Protein AF-A0AAJ6PB29-F1 (afdb_monomer_lite)

Structure (mmCIF, N/CA/C/O backbone):
data_AF-A0AAJ6PB29-F1
#
_entry.id   AF-A0AAJ6PB29-F1
#
loop_
_atom_site.group_PDB
_atom_site.id
_atom_site.type_symbol
_atom_site.label_atom_id
_atom_site.label_alt_id
_atom_site.label_comp_id
_atom_site.label_asym_id
_atom_site.label_entity_id
_atom_site.label_seq_id
_atom_site.pdbx_PDB_ins_code
_atom_site.Cartn_x
_atom_site.Cartn_y
_atom_site.Cartn_z
_atom_site.occupancy
_atom_site.B_iso_or_equiv
_atom_site.auth_seq_id
_atom_site.auth_comp_id
_atom_site.auth_asym_id
_atom_site.auth_atom_id
_atom_site.pdbx_PDB_model_num
ATOM 1 N N . MET A 1 1 ? 2.810 2.646 -21.800 1.00 47.69 1 MET A N 1
ATOM 2 C CA . MET A 1 1 ? 2.460 1.518 -20.915 1.00 47.69 1 MET A CA 1
ATOM 3 C C . MET A 1 1 ? 3.394 0.385 -21.284 1.00 47.69 1 MET A C 1
ATOM 5 O O . MET A 1 1 ? 3.403 0.009 -22.452 1.00 47.69 1 MET A O 1
ATOM 9 N N . ALA A 1 2 ? 4.268 -0.030 -20.368 1.00 46.34 2 ALA A N 1
ATOM 10 C CA . ALA A 1 2 ? 5.199 -1.122 -20.627 1.00 46.34 2 ALA A CA 1
ATOM 11 C C . ALA A 1 2 ? 4.429 -2.453 -20.609 1.00 46.34 2 ALA A C 1
ATOM 13 O O . ALA A 1 2 ? 3.442 -2.614 -19.893 1.00 46.34 2 ALA A O 1
ATOM 14 N N . GLN A 1 3 ? 4.823 -3.385 -21.468 1.00 48.62 3 GLN A N 1
ATOM 15 C CA . GLN A 1 3 ? 4.130 -4.653 -21.672 1.00 48.62 3 GLN A CA 1
ATOM 16 C C . GLN A 1 3 ? 4.264 -5.524 -20.407 1.00 48.62 3 GLN A C 1
ATOM 18 O O . GLN A 1 3 ? 5.352 -6.007 -20.120 1.00 48.62 3 GLN A O 1
ATOM 23 N N . GLY A 1 4 ? 3.178 -5.701 -19.643 1.00 74.50 4 GLY A N 1
ATOM 24 C CA . GLY A 1 4 ? 3.150 -6.559 -18.444 1.00 74.50 4 GLY A CA 1
ATOM 25 C C . GLY A 1 4 ? 2.478 -5.955 -17.207 1.00 74.50 4 GLY A C 1
ATOM 26 O O . GLY A 1 4 ? 2.173 -6.688 -16.272 1.00 74.50 4 GLY A O 1
ATOM 27 N N . GLU A 1 5 ? 2.192 -4.653 -17.199 1.00 77.00 5 GLU A N 1
ATOM 28 C CA . GLU A 1 5 ? 1.543 -4.001 -16.055 1.00 77.00 5 GLU A CA 1
ATOM 29 C C . GLU A 1 5 ? 0.015 -4.170 -16.108 1.00 77.00 5 GLU A C 1
ATOM 31 O O . GLU A 1 5 ? -0.629 -3.864 -17.116 1.00 77.00 5 GLU A O 1
ATOM 36 N N . ALA A 1 6 ? -0.577 -4.650 -15.010 1.00 85.31 6 ALA A N 1
ATOM 37 C CA . ALA A 1 6 ? -2.023 -4.733 -14.814 1.00 85.31 6 ALA A CA 1
ATOM 38 C C . ALA A 1 6 ? -2.450 -3.800 -13.674 1.00 85.31 6 ALA A C 1
ATOM 40 O O . ALA A 1 6 ? -1.749 -3.674 -12.673 1.00 85.31 6 ALA A O 1
ATOM 41 N N . SER A 1 7 ? -3.606 -3.150 -13.816 1.00 88.12 7 SER A N 1
ATOM 42 C CA . SER A 1 7 ? -4.158 -2.274 -12.784 1.00 88.12 7 SER A CA 1
ATOM 43 C C . SER A 1 7 ? -5.358 -2.914 -12.100 1.00 88.12 7 SER A C 1
ATOM 45 O O . SER A 1 7 ? -6.172 -3.597 -12.723 1.00 88.12 7 SER A O 1
ATOM 47 N N . ILE A 1 8 ? -5.479 -2.659 -10.799 1.00 89.00 8 ILE A N 1
ATOM 48 C CA . ILE A 1 8 ? -6.664 -3.003 -10.020 1.00 89.00 8 ILE A CA 1
ATOM 49 C C . ILE A 1 8 ? -7.396 -1.725 -9.627 1.00 89.00 8 ILE A C 1
ATOM 51 O O . ILE A 1 8 ? -6.783 -0.700 -9.321 1.00 89.00 8 ILE A O 1
ATOM 55 N N . ARG A 1 9 ? -8.728 -1.780 -9.626 1.00 92.50 9 ARG A N 1
ATOM 56 C CA . ARG A 1 9 ? -9.569 -0.702 -9.107 1.00 92.50 9 ARG A CA 1
ATOM 57 C C . ARG A 1 9 ? -10.221 -1.171 -7.819 1.00 92.50 9 ARG A C 1
ATOM 59 O O . ARG A 1 9 ? -10.927 -2.172 -7.815 1.00 92.50 9 ARG A O 1
ATOM 66 N N . VAL A 1 10 ? -10.012 -0.414 -6.750 1.00 90.81 10 VAL A N 1
ATOM 67 C CA . VAL A 1 10 ? -10.585 -0.683 -5.428 1.00 90.81 10 VAL A CA 1
ATOM 68 C C . VAL A 1 10 ? -11.440 0.489 -4.970 1.00 90.81 10 VAL A C 1
ATOM 70 O O . VAL A 1 10 ? -11.116 1.654 -5.215 1.00 90.81 10 VAL A O 1
ATOM 73 N N . TYR A 1 11 ? -12.544 0.163 -4.304 1.00 94.44 11 TYR A N 1
ATOM 74 C CA . TYR A 1 11 ? -13.425 1.128 -3.662 1.00 94.44 11 TYR A CA 1
ATOM 75 C C . TYR A 1 11 ? -13.194 1.061 -2.158 1.00 94.44 11 TYR A C 1
ATOM 77 O O . TYR A 1 11 ? -13.331 0.006 -1.547 1.00 94.44 11 TYR A O 1
ATOM 85 N N . LEU A 1 12 ? -12.829 2.198 -1.578 1.00 94.12 12 LEU A N 1
ATOM 86 C CA . LEU A 1 12 ? -12.590 2.366 -0.150 1.00 94.12 12 LEU A CA 1
ATOM 87 C C . LEU A 1 12 ? -13.477 3.502 0.349 1.00 94.12 12 LEU A C 1
ATOM 89 O O . LEU A 1 12 ? -13.849 4.389 -0.427 1.00 94.12 12 LEU A O 1
ATOM 93 N N . SER A 1 13 ? -13.782 3.508 1.645 1.00 97.69 13 SER A N 1
ATOM 94 C CA . SER A 1 13 ? -14.376 4.693 2.257 1.00 97.69 13 SER A CA 1
ATOM 95 C C . SER A 1 13 ? -13.412 5.889 2.118 1.00 97.69 13 SER A C 1
ATOM 97 O O . SER A 1 13 ? -12.186 5.696 2.093 1.00 97.69 13 SER A O 1
ATOM 99 N N . PRO A 1 14 ? -13.928 7.130 2.037 1.00 96.12 14 PRO A N 1
ATOM 100 C CA . PRO A 1 14 ? -13.084 8.321 1.955 1.00 96.12 14 PRO A CA 1
ATOM 101 C C . PRO A 1 14 ? -12.081 8.402 3.113 1.00 96.12 14 PRO A C 1
ATOM 103 O O . PRO A 1 14 ? -10.895 8.621 2.890 1.00 96.12 14 PRO A O 1
ATOM 106 N N . GLU A 1 15 ? -12.539 8.103 4.331 1.00 97.62 15 GLU A N 1
ATOM 107 C CA . GLU A 1 15 ? -11.718 8.126 5.544 1.00 97.62 15 GLU A CA 1
ATOM 108 C C . GLU A 1 15 ? -10.534 7.151 5.474 1.00 97.62 15 GLU A C 1
ATOM 110 O O . GLU A 1 15 ? -9.402 7.519 5.794 1.00 97.62 15 GLU A O 1
ATOM 115 N N . THR A 1 16 ? -10.758 5.913 5.020 1.00 97.19 16 THR A N 1
ATOM 116 C CA . THR A 1 16 ? -9.685 4.918 4.894 1.00 97.19 16 THR A CA 1
ATOM 117 C C . THR A 1 16 ? -8.663 5.340 3.846 1.00 97.19 16 THR A C 1
ATOM 119 O O . THR A 1 16 ? -7.458 5.243 4.089 1.00 97.19 16 THR A O 1
ATOM 122 N N . LYS A 1 17 ? -9.127 5.848 2.698 1.00 95.19 17 LYS A N 1
ATOM 123 C CA . LYS A 1 17 ? -8.243 6.337 1.635 1.00 95.19 17 LYS A CA 1
ATOM 124 C C . LYS A 1 17 ? -7.388 7.509 2.115 1.00 95.19 17 LYS A C 1
ATOM 126 O O . LYS A 1 17 ? -6.186 7.525 1.850 1.00 95.19 17 LYS A O 1
ATOM 131 N N . ASP A 1 18 ? -7.982 8.460 2.829 1.00 96.94 18 ASP A N 1
ATOM 132 C CA . ASP A 1 18 ? -7.269 9.639 3.318 1.00 96.94 18 ASP A CA 1
ATOM 133 C C . ASP A 1 18 ? -6.230 9.275 4.375 1.00 96.94 18 ASP A C 1
ATOM 135 O O . ASP A 1 18 ? -5.088 9.735 4.296 1.00 96.94 18 ASP A O 1
ATOM 139 N N . ARG A 1 19 ? -6.563 8.379 5.312 1.00 97.44 19 ARG A N 1
ATOM 140 C CA . ARG A 1 19 ? -5.588 7.851 6.279 1.00 97.44 19 ARG A CA 1
ATOM 141 C C . ARG A 1 19 ? -4.427 7.145 5.587 1.00 97.44 19 ARG A C 1
ATOM 143 O O . ARG A 1 19 ? -3.273 7.437 5.895 1.00 97.44 19 ARG A O 1
ATOM 150 N N . PHE A 1 20 ? -4.716 6.266 4.628 1.00 96.56 20 PHE A N 1
ATOM 151 C CA . PHE A 1 20 ? -3.686 5.549 3.877 1.00 96.56 20 PHE A CA 1
ATOM 152 C C . PHE A 1 20 ? -2.757 6.509 3.126 1.00 96.56 20 PHE A C 1
ATOM 154 O O . PHE A 1 20 ? -1.537 6.444 3.286 1.00 96.56 20 PHE A O 1
ATOM 161 N N . LYS A 1 21 ? -3.331 7.464 2.383 1.00 96.19 21 LYS A N 1
ATOM 162 C CA . LYS A 1 21 ? -2.579 8.498 1.662 1.00 96.19 21 LYS A CA 1
ATOM 163 C C . LYS A 1 21 ? -1.689 9.307 2.604 1.00 96.19 21 LYS A C 1
ATOM 165 O O . LYS A 1 21 ? -0.530 9.553 2.285 1.00 96.19 21 LYS A O 1
ATOM 170 N N . THR A 1 22 ? -2.229 9.711 3.750 1.00 97.50 22 THR A N 1
ATOM 171 C CA . THR A 1 22 ? -1.524 10.531 4.741 1.00 97.50 22 THR A CA 1
ATOM 172 C C . THR A 1 22 ? -0.307 9.796 5.294 1.00 97.50 22 THR A C 1
ATOM 174 O O . THR A 1 22 ? 0.785 10.355 5.328 1.00 97.50 22 THR A O 1
ATOM 177 N N . ILE A 1 23 ? -0.461 8.521 5.658 1.00 97.44 23 ILE A N 1
ATOM 178 C CA . ILE A 1 23 ? 0.646 7.698 6.163 1.00 97.44 23 ILE A CA 1
ATOM 179 C C . ILE A 1 23 ? 1.716 7.499 5.084 1.00 97.44 23 ILE A C 1
ATOM 181 O O . ILE A 1 23 ? 2.901 7.653 5.376 1.00 97.44 23 ILE A O 1
ATOM 185 N N . CYS A 1 24 ? 1.313 7.194 3.845 1.00 97.00 24 CYS A N 1
ATOM 186 C CA . CYS A 1 24 ? 2.247 7.051 2.725 1.00 97.00 24 CYS A CA 1
ATOM 187 C C . CYS A 1 24 ? 3.041 8.346 2.505 1.00 97.00 24 CYS A C 1
ATOM 189 O O . CYS A 1 24 ? 4.265 8.310 2.419 1.00 97.00 24 CYS A O 1
ATOM 191 N N . PHE A 1 25 ? 2.358 9.495 2.524 1.00 96.62 25 PHE A N 1
ATOM 192 C CA . PHE A 1 25 ? 2.986 10.806 2.381 1.00 96.62 25 PHE A CA 1
ATOM 193 C C . PHE A 1 25 ? 4.014 11.088 3.483 1.00 96.62 25 PHE A C 1
ATOM 195 O O . PHE A 1 25 ? 5.147 11.446 3.175 1.00 96.62 25 PHE A O 1
ATOM 202 N N . PHE A 1 26 ? 3.666 10.869 4.756 1.00 97.12 26 PHE A N 1
ATOM 203 C CA . PHE A 1 26 ? 4.598 11.079 5.872 1.00 97.12 26 PHE A CA 1
ATOM 204 C C . PHE A 1 26 ? 5.828 10.170 5.819 1.00 97.12 26 PHE A C 1
ATOM 206 O O . PHE A 1 26 ? 6.887 10.546 6.315 1.00 97.12 26 PHE A O 1
ATOM 213 N N . LYS A 1 27 ? 5.699 8.986 5.217 1.00 95.38 27 LYS A N 1
ATOM 214 C CA . LYS A 1 27 ? 6.809 8.051 5.016 1.00 95.38 27 LYS A CA 1
ATOM 215 C C . LYS A 1 27 ? 7.587 8.294 3.718 1.00 95.38 27 LYS A C 1
ATOM 217 O O . LYS A 1 27 ? 8.574 7.605 3.490 1.00 95.38 27 LYS A O 1
ATOM 222 N N . GLY A 1 28 ? 7.161 9.239 2.876 1.00 95.75 28 GLY A N 1
ATOM 223 C CA . GLY A 1 28 ? 7.764 9.476 1.562 1.00 95.75 28 GLY A CA 1
ATOM 224 C C . GLY A 1 28 ? 7.558 8.321 0.575 1.00 95.75 28 GLY A C 1
ATOM 225 O O . GLY A 1 28 ? 8.384 8.125 -0.309 1.00 95.75 28 GLY A O 1
ATOM 226 N N . LEU A 1 29 ? 6.485 7.543 0.740 1.00 95.69 29 LEU A N 1
ATOM 227 C CA . LEU A 1 29 ? 6.175 6.367 -0.075 1.00 95.69 29 LEU A CA 1
ATOM 228 C C . LEU A 1 29 ? 5.007 6.644 -1.023 1.00 95.69 29 LEU A C 1
ATOM 230 O O . LEU A 1 29 ? 4.061 7.363 -0.680 1.00 95.69 29 LEU A O 1
ATOM 234 N N . ASN A 1 30 ? 5.026 6.020 -2.201 1.00 94.69 30 ASN A N 1
ATOM 235 C CA . ASN A 1 30 ? 3.888 6.073 -3.110 1.00 94.69 30 ASN A CA 1
ATOM 236 C C . ASN A 1 30 ? 2.812 5.075 -2.684 1.00 94.69 30 ASN A C 1
ATOM 238 O O . ASN A 1 30 ? 3.099 3.942 -2.305 1.00 94.69 30 ASN A O 1
ATOM 242 N N . MET A 1 31 ? 1.548 5.473 -2.837 1.00 93.56 31 MET A N 1
ATOM 243 C CA . MET A 1 31 ? 0.409 4.593 -2.554 1.00 93.56 31 MET A CA 1
ATOM 244 C C . MET A 1 31 ? 0.452 3.302 -3.381 1.00 93.56 31 MET A C 1
ATOM 246 O O . MET A 1 31 ? 0.078 2.252 -2.868 1.00 93.56 31 MET A O 1
ATOM 250 N N . SER A 1 32 ? 0.894 3.379 -4.640 1.00 92.38 32 SER A N 1
ATOM 251 C CA . SER A 1 32 ? 0.994 2.219 -5.532 1.00 92.38 32 SER A CA 1
ATOM 252 C C . SER A 1 32 ? 2.016 1.203 -5.032 1.00 92.38 32 SER A C 1
ATOM 254 O O . SER A 1 32 ? 1.686 0.024 -4.967 1.00 92.38 32 SER A O 1
ATOM 256 N N . ASP A 1 33 ? 3.197 1.665 -4.612 1.00 93.19 33 ASP A N 1
ATOM 257 C CA . ASP A 1 33 ? 4.283 0.800 -4.133 1.00 93.19 33 ASP A CA 1
ATOM 258 C C . ASP A 1 33 ? 3.858 0.071 -2.855 1.00 93.19 33 ASP A C 1
ATOM 260 O O . ASP A 1 33 ? 3.932 -1.151 -2.775 1.00 93.19 33 ASP A O 1
ATOM 264 N N . VAL A 1 34 ? 3.280 0.810 -1.899 1.00 95.50 34 VAL A N 1
ATOM 265 C CA . VAL A 1 34 ? 2.749 0.225 -0.658 1.00 95.50 34 VAL A CA 1
ATOM 266 C C . VAL A 1 34 ? 1.612 -0.756 -0.948 1.00 95.50 34 VAL A C 1
ATOM 268 O O . VAL A 1 34 ? 1.509 -1.797 -0.309 1.00 95.50 34 VAL A O 1
ATOM 271 N N . THR A 1 35 ? 0.741 -0.450 -1.913 1.00 95.00 35 THR A N 1
ATOM 272 C CA . THR A 1 35 ? -0.356 -1.357 -2.284 1.00 95.00 35 THR A CA 1
ATOM 273 C C . THR A 1 35 ? 0.176 -2.642 -2.917 1.00 95.00 35 THR A C 1
ATOM 275 O O . THR A 1 35 ? -0.325 -3.714 -2.593 1.00 95.00 35 THR A O 1
ATOM 278 N N . ALA A 1 36 ? 1.183 -2.551 -3.791 1.00 93.25 36 ALA A N 1
ATOM 279 C CA . ALA A 1 36 ? 1.815 -3.713 -4.409 1.00 93.25 36 ALA A CA 1
ATOM 280 C C . ALA A 1 36 ? 2.473 -4.612 -3.352 1.00 93.25 36 ALA A C 1
ATOM 282 O O . ALA A 1 36 ? 2.186 -5.806 -3.315 1.00 93.25 36 ALA A O 1
ATOM 283 N N . GLU A 1 37 ? 3.241 -4.025 -2.431 1.00 94.25 37 GLU A N 1
ATOM 284 C CA . GLU A 1 37 ? 3.881 -4.752 -1.328 1.00 94.25 37 GLU A CA 1
ATOM 285 C C . GLU A 1 37 ? 2.850 -5.467 -0.442 1.00 94.25 37 GLU A C 1
ATOM 287 O O . GLU A 1 37 ? 3.002 -6.646 -0.130 1.00 94.25 37 GLU A O 1
ATOM 292 N N . LEU A 1 38 ? 1.749 -4.791 -0.090 1.00 94.12 38 LEU A N 1
ATOM 293 C CA . LEU A 1 38 ? 0.674 -5.391 0.705 1.00 94.12 38 LEU A CA 1
ATOM 294 C C . LEU A 1 38 ? -0.019 -6.556 -0.016 1.00 94.12 38 LEU A C 1
ATOM 296 O O . LEU A 1 38 ? -0.442 -7.510 0.636 1.00 94.12 38 LEU A O 1
ATOM 300 N N . ILE A 1 39 ? -0.156 -6.491 -1.344 1.00 92.88 39 ILE A N 1
ATOM 301 C CA . ILE A 1 39 ? -0.732 -7.583 -2.140 1.00 92.88 39 ILE A CA 1
ATOM 302 C C . ILE A 1 39 ? 0.222 -8.777 -2.173 1.00 92.88 39 ILE A C 1
ATOM 304 O O . ILE A 1 39 ? -0.220 -9.907 -1.971 1.00 92.88 39 ILE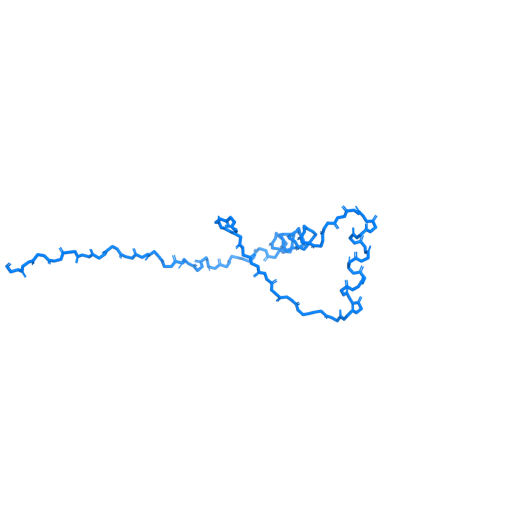 A O 1
ATOM 308 N N . GLU A 1 40 ? 1.513 -8.546 -2.402 1.00 91.88 40 GLU A N 1
ATOM 309 C CA . GLU A 1 40 ? 2.523 -9.607 -2.415 1.00 91.88 40 GLU A CA 1
ATOM 310 C C . GLU A 1 40 ? 2.651 -10.284 -1.046 1.00 91.88 40 GLU A C 1
ATOM 312 O O . GLU A 1 40 ? 2.627 -11.512 -0.966 1.00 91.88 40 GLU A O 1
ATO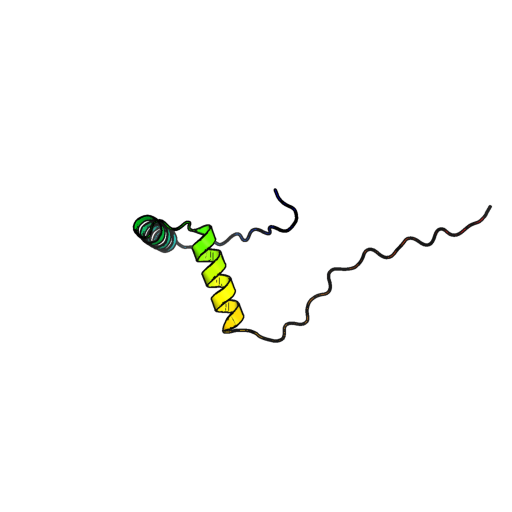M 317 N N . ASP A 1 41 ? 2.690 -9.505 0.038 1.00 94.38 41 ASP A N 1
ATOM 318 C CA . ASP A 1 41 ? 2.709 -10.018 1.411 1.00 94.38 41 ASP A CA 1
ATOM 319 C C . ASP A 1 41 ? 1.438 -10.820 1.736 1.00 94.38 41 ASP A C 1
ATOM 321 O O . ASP A 1 41 ? 1.502 -11.895 2.342 1.00 94.38 41 ASP A O 1
ATOM 325 N N . TRP A 1 42 ? 0.273 -10.350 1.278 1.00 93.06 42 TRP A N 1
ATOM 326 C CA . TRP A 1 42 ? -0.974 -11.097 1.418 1.00 93.06 42 TRP A CA 1
ATOM 327 C C . TRP A 1 42 ? -0.919 -12.439 0.680 1.00 93.06 42 TRP A C 1
ATOM 329 O O . TRP A 1 42 ? -1.299 -13.461 1.252 1.00 93.06 42 TRP A O 1
ATOM 339 N N . LEU A 1 43 ? -0.433 -12.464 -0.563 1.00 90.69 43 LEU A N 1
ATOM 340 C CA . LEU A 1 43 ? -0.305 -13.693 -1.351 1.00 90.69 43 LEU A CA 1
ATOM 341 C C . LEU A 1 43 ? 0.708 -14.661 -0.736 1.00 90.69 43 LEU A C 1
ATOM 343 O O . LEU A 1 43 ? 0.417 -15.848 -0.629 1.00 90.69 43 LEU A O 1
ATOM 347 N N . ALA A 1 44 ? 1.850 -14.165 -0.257 1.00 90.25 44 ALA A N 1
ATOM 348 C CA . ALA A 1 44 ? 2.862 -14.986 0.401 1.00 90.25 44 ALA A CA 1
ATOM 349 C C . ALA A 1 44 ? 2.303 -15.706 1.641 1.00 90.25 44 ALA A C 1
ATOM 351 O O . ALA A 1 44 ? 2.604 -16.877 1.873 1.00 90.25 44 ALA A O 1
ATOM 352 N N . LYS A 1 45 ? 1.448 -15.027 2.416 1.00 91.38 45 LYS A N 1
ATOM 353 C CA . LYS A 1 45 ? 0.796 -15.589 3.612 1.00 91.38 45 LYS A CA 1
ATOM 354 C C . LYS A 1 45 ? -0.371 -16.519 3.296 1.00 91.38 45 LYS A C 1
ATOM 356 O O . LYS A 1 45 ? -0.656 -17.421 4.077 1.00 91.38 45 LYS A O 1
ATOM 361 N N . ASN A 1 46 ? -1.053 -16.289 2.178 1.00 89.94 4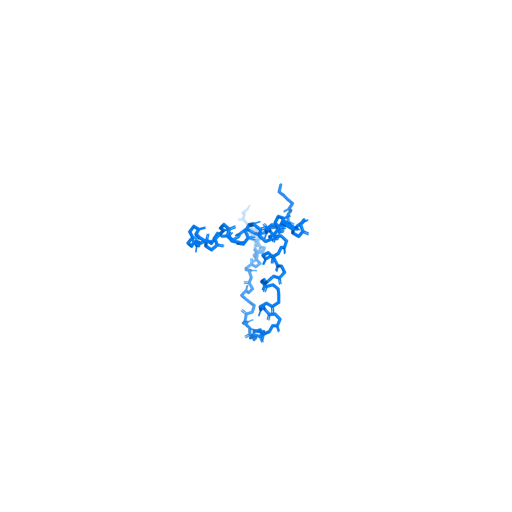6 ASN A N 1
ATOM 362 C CA . ASN A 1 46 ? -2.277 -16.990 1.795 1.00 89.94 46 ASN A CA 1
ATOM 363 C C . ASN A 1 46 ? -2.082 -17.808 0.520 1.00 89.94 46 ASN A C 1
ATOM 365 O O . ASN A 1 46 ? -3.017 -17.930 -0.271 1.00 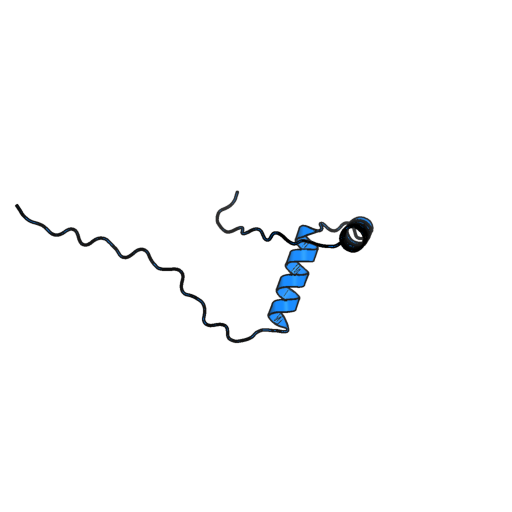89.94 46 ASN A O 1
ATOM 369 N N . ASN A 1 47 ? -0.872 -18.332 0.313 1.00 77.62 47 ASN A N 1
ATOM 370 C CA . ASN A 1 47 ? -0.492 -19.073 -0.881 1.00 77.62 47 ASN A CA 1
ATOM 371 C C . ASN A 1 47 ? -1.285 -20.391 -0.935 1.00 77.62 47 ASN A C 1
ATOM 373 O O . ASN A 1 47 ? -0.838 -21.445 -0.488 1.00 77.62 47 ASN A O 1
ATOM 377 N N . MET A 1 48 ? -2.524 -20.306 -1.411 1.00 74.12 48 MET A N 1
ATOM 378 C CA . MET A 1 48 ? -3.317 -21.454 -1.801 1.00 74.12 48 MET A CA 1
ATOM 379 C C . MET A 1 48 ? -2.851 -21.851 -3.192 1.00 74.12 48 MET A C 1
ATOM 381 O O . MET A 1 48 ? -2.661 -20.983 -4.045 1.00 74.12 48 MET A O 1
ATOM 385 N N . ASP A 1 49 ? -2.672 -23.152 -3.408 1.00 65.50 49 ASP A N 1
ATOM 386 C CA . ASP A 1 49 ? -2.395 -23.740 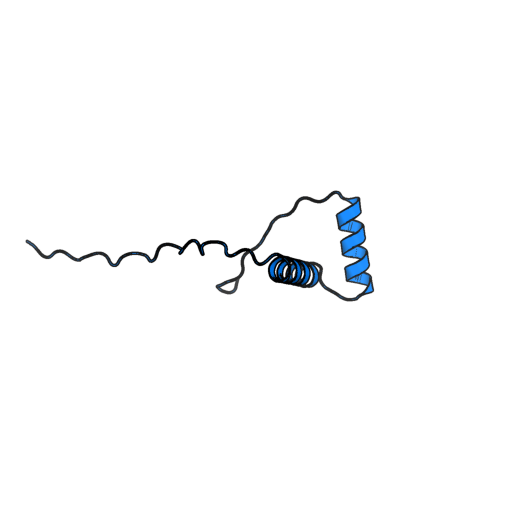-4.717 1.00 65.50 49 ASP A CA 1
ATOM 387 C C . ASP A 1 49 ? -3.607 -23.475 -5.628 1.00 65.50 49 ASP A C 1
ATOM 389 O O . ASP A 1 49 ? -4.549 -24.263 -5.734 1.00 65.50 49 ASP A O 1
ATOM 393 N N . LEU A 1 50 ? -3.664 -22.268 -6.190 1.00 62.53 50 LEU A N 1
ATOM 394 C CA . LEU A 1 50 ? -4.675 -21.893 -7.155 1.00 62.53 50 LEU A CA 1
ATOM 395 C C . LEU A 1 50 ? -4.253 -22.525 -8.479 1.00 62.53 50 LEU A C 1
ATOM 397 O O . LEU A 1 50 ? -3.127 -22.280 -8.924 1.00 62.53 50 LEU A O 1
ATOM 401 N N . PRO A 1 51 ? -5.128 -23.306 -9.141 1.00 58.81 51 PRO A N 1
ATOM 402 C CA . PRO A 1 51 ? -4.829 -23.802 -10.469 1.00 58.81 51 PRO A CA 1
ATOM 403 C C . PRO A 1 51 ? -4.573 -22.585 -11.353 1.00 58.81 51 PRO A C 1
ATOM 405 O O . PRO A 1 51 ? -5.462 -21.757 -11.568 1.00 58.81 51 PRO A O 1
ATOM 408 N N . ILE A 1 52 ? -3.327 -22.447 -11.810 1.00 61.78 52 ILE A N 1
ATOM 409 C CA . ILE A 1 52 ? -2.916 -21.396 -12.732 1.00 61.78 52 ILE A CA 1
ATOM 410 C C . ILE A 1 52 ? -3.821 -21.554 -13.945 1.00 61.78 52 ILE A C 1
ATOM 412 O O . ILE A 1 52 ? -3.682 -22.503 -14.715 1.00 61.78 52 ILE A O 1
ATOM 416 N N . SER A 1 53 ? -4.796 -20.655 -14.083 1.00 52.47 53 SER A N 1
ATOM 417 C CA . SER A 1 53 ? -5.666 -20.624 -15.247 1.00 52.47 53 SER A CA 1
ATOM 418 C C . SER A 1 53 ? -4.769 -20.267 -16.425 1.00 52.47 53 SER A C 1
ATOM 420 O O . SER A 1 53 ? -4.463 -19.094 -16.649 1.00 52.47 53 SER A O 1
ATOM 422 N N . GLN A 1 54 ? -4.274 -21.295 -17.119 1.00 51.50 54 GLN A N 1
ATOM 423 C CA . GLN A 1 54 ? -3.458 -21.166 -18.314 1.00 51.50 54 GLN A CA 1
ATOM 424 C C . GLN A 1 54 ? -4.218 -20.253 -19.274 1.00 51.50 54 GLN A C 1
ATOM 426 O O . GLN A 1 54 ? -5.272 -2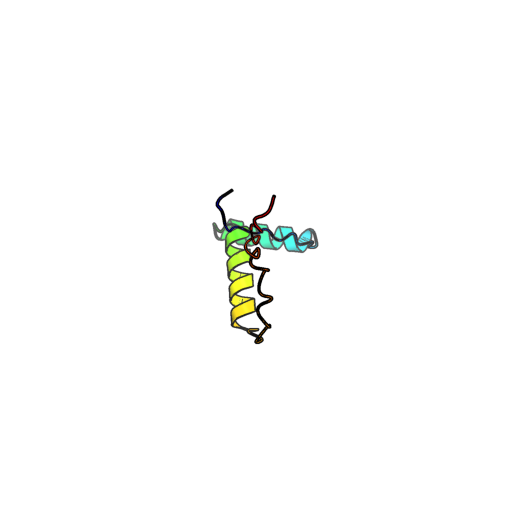0.609 -19.801 1.00 51.50 54 GLN A O 1
ATOM 431 N N . LYS A 1 55 ? -3.722 -19.025 -19.447 1.00 49.72 55 LYS A N 1
ATOM 432 C CA . LYS A 1 55 ? -4.189 -18.140 -20.508 1.00 49.72 55 LYS A CA 1
ATOM 433 C C . LYS A 1 55 ? -3.917 -18.864 -21.819 1.00 49.72 55 LYS A C 1
ATOM 435 O O . LYS A 1 55 ? -2.765 -19.137 -22.134 1.00 49.72 55 LYS A O 1
ATOM 440 N N . ASN A 1 56 ? -5.003 -19.184 -22.513 1.00 47.12 56 ASN A N 1
ATOM 441 C CA . ASN A 1 56 ? -5.052 -19.767 -23.846 1.00 47.12 56 ASN A CA 1
ATOM 442 C C . ASN A 1 56 ? -3.897 -19.285 -24.733 1.00 47.12 56 ASN A C 1
ATOM 444 O O . ASN A 1 56 ? -3.853 -18.120 -25.133 1.00 47.12 56 ASN A O 1
ATOM 448 N N . ASP A 1 57 ? -3.005 -20.214 -25.058 1.00 46.72 57 ASP A N 1
ATOM 449 C CA . ASP A 1 57 ? -2.090 -20.107 -26.185 1.00 46.72 57 ASP A CA 1
ATOM 450 C C . ASP A 1 57 ? -2.929 -19.977 -27.475 1.00 46.72 57 ASP A C 1
ATOM 452 O O . ASP A 1 57 ? -3.848 -20.782 -27.688 1.00 46.72 57 ASP A O 1
ATOM 456 N N . PRO A 1 58 ? -2.703 -18.977 -28.345 1.00 52.16 58 PRO A N 1
ATOM 457 C CA . PRO A 1 58 ? -3.375 -18.928 -29.631 1.00 52.16 58 PRO A CA 1
ATOM 458 C C . PRO A 1 58 ? -2.834 -20.059 -30.514 1.00 52.16 58 PRO A C 1
ATOM 460 O O . PRO A 1 58 ? -1.744 -19.980 -31.072 1.00 52.16 58 PRO A O 1
ATOM 463 N N . SER A 1 59 ? -3.632 -21.120 -30.640 1.00 46.47 59 SER A N 1
ATOM 464 C CA . SER A 1 59 ? -3.386 -22.261 -31.524 1.00 46.47 59 SER A CA 1
ATOM 465 C C . SER A 1 59 ? -2.950 -21.810 -32.936 1.00 46.47 59 SER A C 1
ATOM 467 O O . SER A 1 59 ? -3.597 -20.929 -33.521 1.00 46.47 59 SER A O 1
ATOM 469 N N . PRO A 1 60 ? -1.885 -22.387 -33.527 1.00 53.69 60 PRO A N 1
ATOM 470 C CA . PRO A 1 60 ? -1.431 -22.010 -34.858 1.00 53.69 60 PRO A CA 1
ATOM 471 C C . PRO A 1 60 ? -2.438 -22.499 -35.906 1.00 53.69 60 PRO A C 1
ATOM 473 O O . PRO A 1 60 ? -2.704 -23.694 -36.032 1.00 53.69 60 PRO A O 1
ATOM 476 N N . LYS A 1 61 ? -3.004 -21.565 -36.684 1.00 47.62 61 LYS A N 1
ATOM 477 C CA . LYS A 1 61 ? -3.879 -21.862 -37.829 1.00 47.62 61 LYS A CA 1
ATOM 478 C C . LYS A 1 61 ? -3.189 -22.847 -38.782 1.00 47.62 61 LYS A C 1
ATOM 480 O O . LYS A 1 61 ? -2.234 -22.482 -39.466 1.00 47.62 61 LYS A O 1
ATOM 485 N N . SER A 1 62 ? -3.719 -24.065 -38.887 1.00 49.50 62 SER A N 1
ATOM 486 C CA . SER A 1 62 ? -3.392 -24.997 -39.965 1.00 49.50 62 SER A CA 1
ATOM 487 C C . SER A 1 62 ? -3.773 -24.379 -41.312 1.00 49.50 62 SER A C 1
ATOM 489 O O . SER A 1 62 ? -4.950 -24.214 -41.631 1.00 49.50 62 SER A O 1
ATOM 491 N N . LYS A 1 63 ? -2.768 -24.032 -42.119 1.00 47.12 63 LYS A N 1
ATOM 492 C CA . LYS A 1 63 ? -2.938 -23.670 -43.527 1.00 47.12 63 LYS A CA 1
ATOM 493 C C . LYS A 1 63 ? -3.171 -24.966 -44.307 1.00 47.12 63 LYS A C 1
ATOM 495 O O . LYS A 1 63 ? -2.221 -25.664 -44.646 1.00 47.12 63 LYS A O 1
ATOM 500 N N . LYS A 1 64 ? -4.442 -25.322 -44.517 1.00 48.81 64 LYS A N 1
ATOM 501 C CA . LYS A 1 64 ? -4.839 -26.418 -45.407 1.00 48.81 64 LYS A CA 1
ATOM 502 C C . LYS A 1 64 ? -4.723 -25.932 -46.853 1.00 48.81 64 LYS A C 1
ATOM 504 O O . LYS A 1 64 ? -5.348 -24.949 -47.236 1.00 48.81 64 LYS A O 1
ATOM 509 N N . SER A 1 65 ? -3.854 -26.600 -47.594 1.00 51.94 65 SER A N 1
ATOM 510 C CA . SER A 1 65 ? -3.682 -26.563 -49.042 1.00 51.94 65 SER A CA 1
ATOM 511 C C . SER A 1 65 ? -4.941 -27.058 -49.769 1.00 51.94 65 SER A C 1
ATOM 513 O O . SER A 1 65 ? -5.597 -27.980 -49.281 1.00 51.94 65 SER A O 1
ATOM 515 N N . GLY A 1 66 ? -5.215 -26.486 -50.947 1.00 49.28 66 GLY A N 1
ATOM 516 C CA . GLY A 1 66 ? -6.121 -27.036 -51.965 1.00 49.28 66 GLY A CA 1
ATOM 517 C C . GLY A 1 66 ? -7.100 -26.011 -52.541 1.00 49.28 66 GLY A C 1
ATOM 518 O O . GLY A 1 66 ? -8.115 -25.738 -51.907 1.00 49.28 66 GLY A O 1
ATOM 519 N N . ASP A 1 67 ? -6.773 -25.417 -53.691 1.00 40.88 67 ASP A N 1
ATOM 520 C CA . ASP A 1 67 ? -7.250 -25.877 -55.010 1.00 40.88 67 ASP A CA 1
ATOM 521 C C . ASP A 1 67 ? -6.186 -25.523 -56.066 1.00 40.88 67 ASP A C 1
ATOM 523 O O . ASP A 1 67 ? -5.632 -24.399 -55.966 1.00 40.88 67 ASP A O 1
#

Organism: NCBI:txid1539056

Radius of gyration: 20.78 Å; chains: 1; bounding box: 22×38×61 Å

InterPro domains:
  IPR010985 Ribbon-helix-helix [SSF47598] (6-46)
  IPR013321 Arc-type ribbon-helix-helix [G3DSA:1.10.1220.10] (1-47)
  IPR015354 DNA partition complex, ParG [PF09274] (9-46)

Foldseek 3Di:
DDPPDDDDDDDDDPVVVVVLVVVCVVVVHDSVVVVVVVVVVVCVVVVDPDPPPPDDDPDDDPPDDDD

Sequence (67 aa):
MAQGEASIRVYLSPETKDRFKTICFFKGLNMSDVTAELIEDWLAKNNMDLPISQKNDPSPKSKKSGD

Secondary structure (DSSP, 8-state):
--TT---------HHHHHHHHHHHHHTT--HHHHHHHHHHHHHHHT---------------------

pLDDT: mean 78.92, std 20.27, range [40.88, 97.69]